Protein AF-A0A9Y2E7A2-F1 (afdb_monomer)

Mean predicted aligned error: 16.09 Å

Sequence (83 aa):
MPGEKNTEACGRCSMSTVVDAARDDDDGDGDGDRNPFADERIEVDRSELARVSPAVLLASLSERLDAVAYRLTYGRGDERRPD

Radius of gyration: 22.29 Å; Cα contacts (8 Å, |Δi|>4): 37; chains: 1; bounding box: 56×37×51 Å

Structure (mmCIF, N/CA/C/O backbone):
data_AF-A0A9Y2E7A2-F1
#
_entry.id   AF-A0A9Y2E7A2-F1
#
loop_
_atom_site.group_PDB
_atom_site.id
_atom_site.type_symbol
_atom_site.label_atom_id
_atom_site.label_alt_id
_atom_site.label_comp_id
_atom_site.label_asym_id
_atom_site.label_entity_id
_atom_site.label_seq_id
_atom_site.pdbx_PDB_ins_code
_atom_site.Cartn_x
_atom_site.Cartn_y
_atom_site.Cartn_z
_atom_site.occupancy
_atom_site.B_iso_or_equiv
_atom_site.auth_seq_id
_atom_site.auth_comp_id
_atom_site.auth_asym_id
_atom_site.auth_atom_id
_atom_site.pdbx_PDB_model_num
ATOM 1 N N . MET A 1 1 ? 32.959 10.052 -27.603 1.00 36.31 1 MET A N 1
ATOM 2 C CA . MET A 1 1 ? 32.551 10.773 -26.381 1.00 36.31 1 MET A CA 1
ATOM 3 C C . MET A 1 1 ? 31.423 9.961 -25.764 1.00 36.31 1 MET A C 1
ATOM 5 O O . MET A 1 1 ? 30.458 9.735 -26.481 1.00 36.31 1 MET A O 1
ATOM 9 N N . PRO A 1 2 ? 31.564 9.392 -24.556 1.00 43.50 2 PRO A N 1
ATOM 10 C CA . PRO A 1 2 ? 30.467 8.662 -23.923 1.00 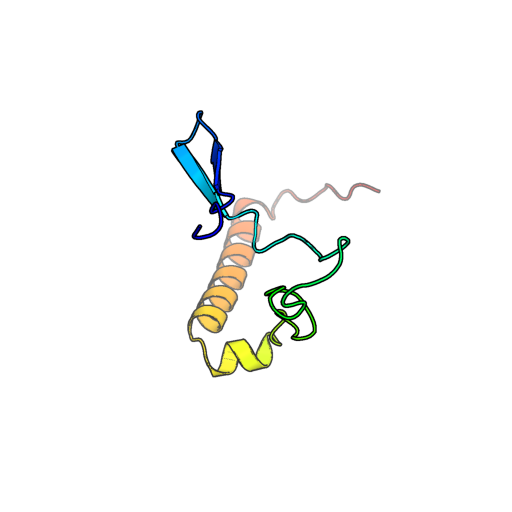43.50 2 PRO A CA 1
ATOM 11 C C . PRO A 1 2 ? 29.338 9.644 -23.576 1.00 43.50 2 PRO A C 1
ATOM 13 O O . PRO A 1 2 ? 29.622 10.718 -23.049 1.00 43.50 2 PRO A O 1
ATOM 16 N N . GLY A 1 3 ? 28.101 9.284 -23.927 1.00 51.47 3 GLY A N 1
ATOM 17 C CA . GLY A 1 3 ? 26.913 10.133 -23.819 1.00 51.47 3 GLY A CA 1
ATOM 18 C C . GLY A 1 3 ? 26.682 10.682 -22.411 1.00 51.47 3 GLY A C 1
ATOM 19 O O . GLY A 1 3 ? 26.893 9.994 -21.406 1.00 51.47 3 GLY A O 1
ATOM 20 N N . GLU A 1 4 ? 26.285 11.948 -22.351 1.00 60.47 4 GLU A N 1
ATOM 21 C CA . GLU A 1 4 ? 25.925 12.642 -21.120 1.00 60.47 4 GLU A CA 1
ATOM 22 C C . GLU A 1 4 ? 24.721 11.955 -20.461 1.00 60.47 4 GLU A C 1
ATOM 24 O O . GLU A 1 4 ? 23.693 11.718 -21.086 1.00 60.47 4 GLU A O 1
ATOM 29 N N . LYS A 1 5 ? 24.863 11.589 -19.184 1.00 60.78 5 LYS A N 1
ATOM 30 C CA . LYS A 1 5 ? 23.805 10.937 -18.403 1.00 60.78 5 LYS A CA 1
ATOM 31 C C . LYS A 1 5 ? 22.869 12.017 -17.867 1.00 60.78 5 LYS A C 1
ATOM 33 O O . LYS A 1 5 ? 23.221 12.697 -16.903 1.00 60.78 5 LYS A O 1
ATOM 38 N N . ASN A 1 6 ? 21.690 12.159 -18.467 1.00 70.25 6 ASN A N 1
ATOM 39 C CA . ASN A 1 6 ? 20.688 13.158 -18.085 1.00 70.25 6 ASN A CA 1
ATOM 40 C C . ASN A 1 6 ? 20.043 12.806 -16.727 1.00 70.25 6 ASN A C 1
ATOM 42 O O . ASN A 1 6 ? 19.047 12.083 -16.650 1.00 70.25 6 ASN A O 1
ATOM 46 N N . THR A 1 7 ? 20.647 13.285 -15.637 1.00 73.06 7 THR A N 1
ATOM 47 C CA . THR A 1 7 ? 20.153 13.121 -14.260 1.00 73.06 7 THR A CA 1
ATOM 48 C C . THR A 1 7 ? 19.752 14.479 -13.710 1.00 73.06 7 THR A C 1
ATOM 50 O O . THR A 1 7 ? 20.583 15.384 -13.651 1.00 73.06 7 THR A O 1
ATOM 53 N N . GLU A 1 8 ? 18.509 14.610 -13.255 1.00 69.56 8 GLU A N 1
ATOM 54 C CA . GLU A 1 8 ? 18.042 15.828 -12.595 1.00 69.56 8 GLU A CA 1
ATOM 55 C C . GLU A 1 8 ? 18.012 15.639 -11.080 1.00 69.56 8 GLU A C 1
ATOM 57 O O . GLU A 1 8 ? 17.563 14.610 -10.565 1.00 69.56 8 GLU A O 1
ATOM 62 N N . ALA A 1 9 ? 18.525 16.635 -10.358 1.00 78.00 9 ALA A N 1
ATOM 63 C CA . ALA A 1 9 ? 18.609 16.628 -8.905 1.00 78.00 9 ALA A CA 1
ATOM 64 C C . ALA A 1 9 ? 17.795 17.784 -8.314 1.00 78.00 9 ALA A C 1
ATOM 66 O O . ALA A 1 9 ? 18.028 18.953 -8.625 1.00 78.00 9 ALA A O 1
ATOM 67 N N . CYS A 1 10 ? 16.873 17.471 -7.400 1.00 79.06 10 CYS A N 1
ATOM 68 C CA . CYS A 1 10 ? 16.164 18.485 -6.630 1.00 79.06 10 CYS A CA 1
ATOM 69 C C . CYS A 1 10 ? 17.039 18.929 -5.452 1.00 79.06 10 CYS A C 1
ATOM 71 O O . CYS A 1 10 ? 17.157 18.232 -4.441 1.00 79.06 10 CYS A O 1
ATOM 73 N N . GLY A 1 11 ? 17.626 20.125 -5.557 1.00 80.25 11 GLY A N 1
ATOM 74 C CA . GLY A 1 11 ? 18.545 20.675 -4.549 1.00 80.25 11 GLY A CA 1
ATOM 75 C C . GLY A 1 11 ? 17.951 20.867 -3.145 1.00 80.25 11 GLY A C 1
ATOM 76 O O . GLY A 1 11 ? 18.690 21.150 -2.208 1.00 80.25 11 GLY A O 1
ATOM 77 N N . ARG A 1 12 ? 16.632 20.709 -2.970 1.00 85.31 12 ARG A N 1
ATOM 78 C CA . ARG A 1 12 ? 15.941 20.891 -1.683 1.00 85.31 12 ARG A CA 1
ATOM 79 C C . ARG A 1 12 ? 15.839 19.620 -0.839 1.00 85.31 12 ARG A C 1
ATOM 81 O O . ARG A 1 12 ? 15.799 19.714 0.383 1.00 85.31 12 ARG A O 1
ATOM 88 N N . CYS A 1 13 ? 15.770 18.453 -1.469 1.00 87.56 13 CYS A N 1
ATOM 89 C CA . CYS A 1 13 ? 15.638 17.161 -0.787 1.00 87.56 13 CYS A CA 1
ATOM 90 C C . CYS A 1 13 ? 16.762 16.181 -1.145 1.00 87.56 13 CYS A C 1
ATOM 92 O O . CYS A 1 13 ? 16.724 15.034 -0.707 1.00 87.56 13 CYS A O 1
ATOM 94 N N . SER A 1 14 ? 17.759 16.626 -1.921 1.00 74.50 14 SER A N 1
ATOM 95 C CA . SER A 1 14 ? 18.893 15.816 -2.391 1.00 74.50 14 SER A CA 1
ATOM 96 C C . SER A 1 14 ? 18.477 14.537 -3.125 1.00 74.50 14 SER A C 1
ATOM 98 O O . SER A 1 14 ? 19.249 13.585 -3.214 1.00 74.50 14 SER A O 1
ATOM 100 N N . MET A 1 15 ? 17.255 14.510 -3.655 1.00 78.62 15 MET A N 1
ATOM 101 C CA . MET A 1 15 ? 16.758 13.413 -4.469 1.00 78.62 15 MET A CA 1
ATOM 102 C C . MET A 1 15 ? 17.234 13.617 -5.907 1.00 78.62 15 MET A C 1
ATOM 104 O O . MET A 1 15 ? 17.038 14.696 -6.474 1.00 78.62 15 MET A O 1
ATOM 108 N N . SER A 1 16 ? 17.841 12.587 -6.491 1.00 75.31 16 SER A N 1
ATOM 109 C CA . SER A 1 16 ? 18.166 12.529 -7.914 1.00 75.31 16 SER A CA 1
ATOM 110 C C . SER A 1 16 ? 17.234 11.560 -8.638 1.00 75.31 16 SER A C 1
ATOM 112 O O . SER A 1 16 ? 16.832 10.533 -8.090 1.00 75.31 16 SER A O 1
ATOM 114 N N . THR A 1 17 ? 16.886 11.897 -9.877 1.00 73.50 17 THR A N 1
ATOM 115 C CA . THR A 1 17 ? 16.075 11.058 -10.767 1.00 73.50 17 THR A CA 1
ATOM 116 C C . THR A 1 17 ? 16.719 11.001 -12.151 1.00 73.50 17 THR A C 1
ATOM 118 O O . THR A 1 17 ? 17.356 11.963 -12.584 1.00 73.50 17 THR A O 1
ATOM 121 N N . VAL A 1 18 ? 16.595 9.862 -12.835 1.00 76.50 18 VAL A N 1
ATOM 122 C CA . VAL A 1 18 ? 17.128 9.660 -14.190 1.00 76.50 18 VAL A CA 1
ATOM 123 C C . VAL A 1 18 ? 16.006 9.959 -15.182 1.00 76.50 18 VAL A C 1
ATOM 125 O O . VAL A 1 18 ? 15.026 9.224 -15.221 1.00 76.50 18 VAL A O 1
ATOM 128 N N . VAL A 1 19 ? 16.132 11.046 -15.945 1.00 70.12 19 VAL A N 1
ATOM 129 C CA . VAL A 1 19 ? 15.074 11.531 -16.860 1.00 70.12 19 VAL A CA 1
ATOM 130 C C . VAL A 1 19 ? 15.162 10.868 -18.235 1.00 70.12 19 VAL A C 1
ATOM 132 O O . VAL A 1 19 ? 14.157 10.729 -18.922 1.00 70.12 19 VAL A O 1
ATOM 135 N N . ASP A 1 20 ? 16.356 10.401 -18.600 1.00 66.19 20 ASP A N 1
ATOM 136 C CA . ASP A 1 20 ? 16.641 9.698 -19.856 1.00 66.19 20 ASP A CA 1
ATOM 137 C C . ASP A 1 20 ? 15.729 8.477 -20.078 1.00 66.19 20 ASP A C 1
ATOM 139 O O . ASP A 1 20 ? 15.237 8.256 -21.173 1.00 66.19 20 ASP A O 1
ATOM 143 N N . ALA A 1 21 ? 15.395 7.759 -19.001 1.00 63.59 21 ALA A N 1
ATOM 144 C CA . ALA A 1 21 ? 14.549 6.566 -19.036 1.00 63.59 21 ALA A CA 1
ATOM 145 C C . ALA A 1 21 ? 13.054 6.838 -19.310 1.00 63.59 21 ALA A C 1
ATOM 147 O O . ALA A 1 21 ? 12.275 5.892 -19.354 1.00 63.59 21 ALA A O 1
ATOM 148 N N . ALA A 1 22 ? 12.630 8.101 -19.415 1.00 63.44 22 ALA A N 1
ATOM 149 C CA . ALA A 1 22 ? 11.229 8.491 -19.598 1.00 63.44 22 ALA A CA 1
ATOM 150 C C . ALA A 1 22 ? 10.992 9.341 -20.859 1.00 63.44 22 ALA A C 1
ATOM 152 O O . ALA A 1 22 ? 9.891 9.865 -21.033 1.00 63.44 22 ALA A O 1
ATOM 153 N N . ARG A 1 23 ? 12.011 9.532 -21.709 1.00 61.03 23 ARG A N 1
ATOM 154 C CA . ARG A 1 23 ? 11.844 10.239 -22.982 1.00 61.03 23 ARG A CA 1
ATOM 155 C C . ARG A 1 23 ? 11.377 9.260 -24.054 1.00 61.03 23 ARG A C 1
ATOM 157 O O . ARG A 1 23 ? 12.001 8.228 -24.253 1.00 61.03 23 ARG A O 1
ATOM 164 N N . ASP A 1 24 ? 10.272 9.608 -24.701 1.00 56.28 24 ASP A N 1
ATOM 165 C CA . ASP A 1 24 ? 9.832 8.999 -25.954 1.00 56.28 24 ASP A CA 1
ATOM 166 C C . ASP A 1 24 ? 10.668 9.637 -27.078 1.00 56.28 24 ASP A C 1
ATOM 168 O O . ASP A 1 24 ? 10.758 10.867 -27.153 1.00 56.28 24 ASP A O 1
ATOM 172 N N . ASP A 1 25 ? 11.339 8.815 -27.883 1.00 56.66 25 ASP A N 1
ATOM 173 C CA . ASP A 1 25 ? 12.171 9.230 -29.017 1.00 56.66 25 ASP A CA 1
ATOM 174 C C . ASP A 1 25 ? 11.339 9.971 -30.087 1.00 56.66 25 ASP A C 1
ATOM 176 O O . ASP A 1 25 ? 10.748 9.349 -30.968 1.00 56.66 25 ASP A O 1
ATOM 180 N N . ASP A 1 26 ? 11.313 11.308 -30.040 1.00 52.44 26 ASP A N 1
ATOM 181 C CA . ASP A 1 26 ? 10.822 12.179 -31.129 1.00 52.44 26 ASP A CA 1
ATOM 182 C C . ASP A 1 26 ? 11.970 12.897 -31.859 1.00 52.44 26 ASP A C 1
ATOM 184 O O . ASP A 1 26 ? 11.791 13.985 -32.381 1.00 52.44 26 ASP A O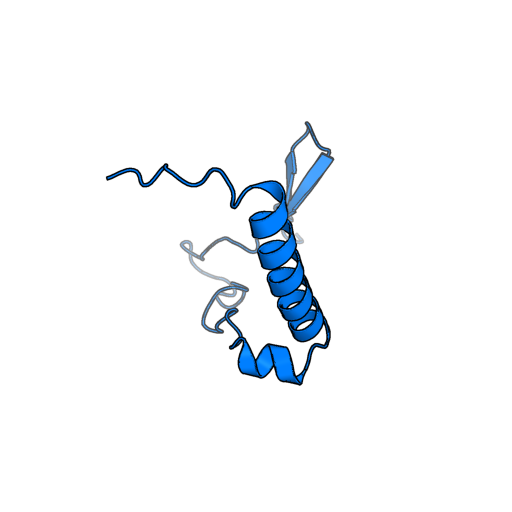 1
ATOM 188 N N . ASP A 1 27 ? 13.174 12.323 -31.915 1.00 48.38 27 ASP A N 1
ATOM 189 C CA . ASP A 1 27 ? 14.249 12.867 -32.751 1.00 48.38 27 ASP A CA 1
ATOM 190 C C . ASP A 1 27 ? 15.141 11.730 -33.264 1.00 48.38 27 ASP A C 1
ATOM 192 O O . ASP A 1 27 ? 15.734 10.974 -32.503 1.00 48.38 27 ASP A O 1
ATOM 196 N N . GLY A 1 28 ? 15.174 11.585 -34.588 1.00 51.94 28 GLY A N 1
ATOM 197 C CA . GLY A 1 28 ? 15.678 10.413 -35.296 1.00 51.94 28 GLY A CA 1
ATOM 198 C C . GLY A 1 28 ? 17.106 9.944 -34.982 1.00 51.94 28 GLY A C 1
ATOM 199 O O . GLY A 1 28 ? 18.017 10.730 -34.736 1.00 51.94 28 GLY A O 1
ATOM 200 N N . ASP A 1 29 ? 17.270 8.635 -35.202 1.00 48.09 29 ASP A N 1
ATOM 201 C CA . ASP A 1 29 ? 18.518 7.866 -35.330 1.00 48.09 29 ASP A CA 1
ATOM 202 C C . ASP A 1 29 ? 19.217 7.470 -34.008 1.00 48.09 29 ASP A C 1
ATOM 204 O O . ASP A 1 29 ? 20.249 8.017 -33.626 1.00 48.09 29 ASP A O 1
ATOM 208 N N . GLY A 1 30 ? 18.684 6.434 -33.342 1.00 46.03 30 GLY A N 1
ATOM 209 C CA . GLY A 1 30 ? 19.421 5.638 -32.349 1.00 46.03 30 GLY A CA 1
ATOM 210 C C . GLY A 1 30 ? 18.545 4.943 -31.299 1.00 46.03 30 GLY A C 1
ATOM 211 O O . GLY A 1 30 ? 18.015 5.601 -30.425 1.00 46.03 30 GLY A O 1
ATOM 212 N N . ASP A 1 31 ? 18.455 3.608 -31.354 1.00 50.00 31 ASP A N 1
ATOM 213 C CA . ASP A 1 31 ? 17.938 2.720 -30.288 1.00 50.00 31 ASP A CA 1
ATOM 214 C C . ASP A 1 31 ? 16.543 3.050 -29.693 1.00 50.00 31 ASP A C 1
ATOM 216 O O . ASP A 1 31 ? 16.378 3.155 -28.479 1.00 50.00 31 ASP A O 1
ATOM 220 N N . GLY A 1 32 ? 15.506 3.083 -30.538 1.00 50.38 32 GLY A N 1
ATOM 221 C CA . GLY A 1 32 ? 14.090 3.200 -30.140 1.00 50.38 32 GLY A CA 1
ATOM 222 C C . GLY A 1 32 ? 13.484 1.979 -29.415 1.00 50.38 32 GLY A C 1
ATOM 223 O O . GLY A 1 32 ? 12.364 1.589 -29.725 1.00 50.38 32 GLY A O 1
ATOM 224 N N . ASP A 1 33 ? 14.215 1.353 -28.486 1.00 54.06 33 ASP A N 1
ATOM 225 C CA . ASP A 1 33 ? 13.806 0.135 -27.750 1.00 54.06 33 ASP A CA 1
ATOM 226 C C . ASP A 1 33 ? 14.019 0.242 -26.222 1.00 54.06 33 ASP A C 1
ATOM 228 O O . ASP A 1 33 ? 13.985 -0.750 -25.497 1.00 54.06 33 ASP A O 1
ATOM 232 N N . ARG A 1 34 ? 14.284 1.442 -25.681 1.00 60.03 34 ARG A N 1
ATOM 233 C CA . ARG A 1 34 ? 14.561 1.624 -24.240 1.00 60.03 34 ARG A CA 1
ATOM 234 C C . ARG A 1 34 ? 13.549 2.509 -23.521 1.00 60.03 34 ARG A C 1
ATOM 236 O O . ARG A 1 34 ? 13.903 3.205 -22.576 1.00 60.03 34 ARG A O 1
ATOM 243 N N . ASN A 1 35 ? 12.278 2.434 -23.895 1.00 64.00 35 ASN A N 1
ATOM 244 C CA . ASN A 1 35 ? 11.223 2.905 -23.006 1.00 64.00 35 ASN A CA 1
ATOM 245 C C . ASN A 1 35 ? 10.839 1.745 -22.051 1.00 64.00 35 ASN A C 1
ATOM 247 O O . ASN A 1 35 ? 10.198 0.792 -22.485 1.00 64.00 35 ASN A O 1
ATOM 251 N N . PRO A 1 36 ? 11.206 1.790 -20.751 1.00 62.47 36 PRO A N 1
ATOM 252 C CA . PRO A 1 36 ? 10.890 0.739 -19.774 1.00 62.47 36 PRO A CA 1
ATOM 253 C C . PRO A 1 36 ? 9.386 0.621 -19.465 1.00 62.47 36 PRO A C 1
ATOM 255 O O . PRO A 1 36 ? 8.987 -0.242 -18.684 1.00 62.47 36 PRO A O 1
ATOM 258 N N . PHE A 1 37 ? 8.570 1.507 -20.039 1.00 65.81 37 PHE A N 1
ATOM 259 C CA . PHE A 1 37 ? 7.115 1.507 -19.981 1.00 65.81 37 PHE A CA 1
ATOM 260 C C . PHE A 1 37 ? 6.462 1.229 -21.349 1.00 65.81 37 PHE A C 1
ATOM 262 O O . PHE A 1 37 ? 5.232 1.240 -21.422 1.00 65.81 37 PHE A O 1
ATOM 269 N N . ALA A 1 38 ? 7.236 1.005 -22.421 1.00 66.62 38 ALA A N 1
ATOM 270 C CA . ALA A 1 38 ? 6.694 0.660 -23.735 1.00 66.62 38 ALA A CA 1
ATOM 271 C C . ALA A 1 38 ? 6.399 -0.841 -23.858 1.00 66.62 38 ALA A C 1
ATOM 273 O O . ALA A 1 38 ? 7.125 -1.674 -23.319 1.00 66.62 38 ALA A O 1
ATOM 274 N N . ASP A 1 39 ? 5.315 -1.135 -24.585 1.00 62.34 39 ASP A N 1
ATOM 275 C CA . ASP A 1 39 ? 4.761 -2.435 -25.007 1.00 62.34 39 ASP A CA 1
ATOM 276 C C . ASP A 1 39 ? 4.461 -3.504 -23.933 1.00 62.34 39 ASP A C 1
ATOM 278 O O . ASP A 1 39 ? 3.412 -4.154 -23.990 1.00 62.34 39 ASP A O 1
ATOM 282 N N . GLU A 1 40 ? 5.293 -3.680 -22.910 1.00 60.16 40 GLU A N 1
ATOM 283 C CA . GLU A 1 40 ? 5.078 -4.664 -21.851 1.00 60.16 40 GLU A CA 1
ATOM 284 C C . GLU A 1 40 ? 4.359 -4.044 -20.650 1.00 60.16 40 GLU A C 1
ATOM 286 O O . GLU A 1 40 ? 4.885 -3.228 -19.895 1.00 60.16 40 GLU A O 1
ATOM 291 N N . ARG A 1 41 ? 3.099 -4.458 -20.469 1.00 61.22 41 ARG A N 1
ATOM 292 C CA . ARG A 1 41 ? 2.249 -4.118 -19.322 1.00 61.22 41 ARG A CA 1
ATOM 293 C C . ARG A 1 41 ? 3.017 -4.264 -18.002 1.00 61.22 41 ARG A C 1
ATOM 295 O O . ARG A 1 41 ? 3.155 -5.365 -17.478 1.00 61.22 41 ARG A O 1
ATOM 302 N N . ILE A 1 42 ? 3.377 -3.139 -17.391 1.00 59.38 42 ILE A N 1
ATOM 303 C CA . ILE A 1 42 ? 3.813 -3.086 -15.986 1.00 59.38 42 ILE A CA 1
ATOM 304 C C . ILE A 1 42 ? 2.678 -3.448 -15.002 1.00 59.38 42 ILE A C 1
ATOM 306 O O . ILE A 1 42 ? 2.921 -3.681 -13.818 1.00 59.38 42 ILE A O 1
ATOM 310 N N . GLU A 1 43 ? 1.430 -3.523 -15.481 1.00 69.31 43 GLU A N 1
ATOM 311 C CA . GLU A 1 43 ? 0.272 -3.994 -14.719 1.00 69.31 43 GLU A CA 1
ATOM 312 C C . GLU A 1 43 ? 0.163 -5.522 -14.752 1.00 69.31 43 GLU A C 1
ATOM 314 O O . GLU A 1 43 ? -0.512 -6.133 -15.596 1.00 69.31 43 GLU A O 1
ATOM 319 N N . VAL A 1 44 ? 0.830 -6.131 -13.774 1.00 74.62 44 VAL A N 1
ATOM 320 C CA . VAL A 1 44 ? 0.671 -7.544 -13.429 1.00 74.62 44 VAL A CA 1
ATOM 321 C C . VAL A 1 44 ? -0.686 -7.745 -12.754 1.00 74.62 44 VAL A C 1
ATOM 323 O O . VAL A 1 44 ? -1.073 -6.988 -11.861 1.00 74.62 44 VAL A O 1
ATOM 326 N N 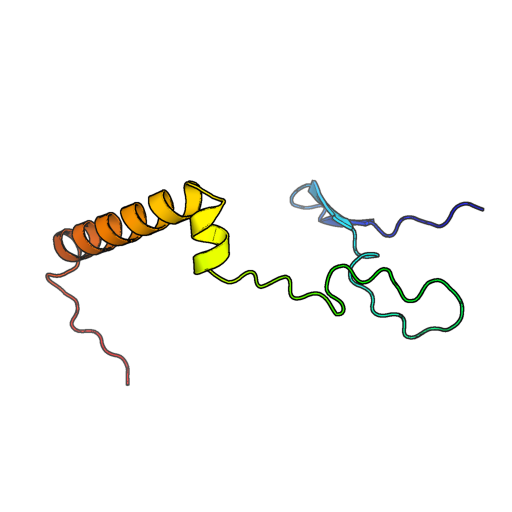. ASP A 1 45 ? -1.413 -8.787 -13.161 1.00 77.94 45 ASP A N 1
ATOM 327 C CA . ASP A 1 45 ? -2.707 -9.109 -12.564 1.00 77.94 45 ASP A CA 1
ATOM 328 C C . ASP A 1 45 ? -2.545 -9.412 -11.064 1.00 77.94 45 ASP A C 1
ATOM 330 O O . ASP A 1 45 ? -1.668 -10.182 -10.657 1.00 77.94 45 ASP A O 1
ATOM 334 N N . ARG A 1 46 ? -3.410 -8.834 -10.218 1.00 76.75 46 ARG A N 1
ATOM 335 C CA . ARG A 1 46 ? -3.352 -9.024 -8.756 1.00 76.75 46 ARG A CA 1
ATOM 336 C C . ARG A 1 46 ? -3.362 -10.507 -8.374 1.00 76.75 46 ARG A C 1
ATOM 338 O O . ARG A 1 46 ? -2.735 -10.870 -7.382 1.00 76.75 46 ARG A O 1
ATOM 345 N N . SER A 1 47 ? -4.050 -11.365 -9.130 1.00 78.19 47 SER A N 1
ATOM 346 C CA . SER A 1 47 ? -4.100 -12.806 -8.866 1.00 78.19 47 SER A CA 1
ATOM 347 C C . SER A 1 47 ? -2.788 -13.518 -9.190 1.00 78.19 47 SER A C 1
ATOM 349 O O . SER A 1 47 ? -2.432 -14.474 -8.505 1.00 78.19 47 SER A O 1
ATOM 351 N N . GLU A 1 48 ? -2.044 -13.048 -10.188 1.00 80.38 48 GLU A N 1
ATOM 352 C CA . GLU A 1 48 ? -0.720 -13.562 -10.531 1.00 80.38 48 GLU A CA 1
ATOM 353 C C . GLU A 1 48 ? 0.314 -13.114 -9.494 1.00 80.38 48 GLU A C 1
ATOM 355 O O . GLU A 1 48 ? 1.032 -13.943 -8.931 1.00 80.38 48 GLU A O 1
ATOM 360 N N . LEU A 1 49 ? 0.274 -11.834 -9.121 1.00 79.75 49 LEU A N 1
ATOM 361 C CA . LEU A 1 49 ? 1.078 -11.252 -8.045 1.00 79.75 49 LEU A CA 1
ATOM 362 C C . LEU A 1 49 ? 0.816 -11.933 -6.692 1.00 79.75 49 LEU A C 1
ATOM 364 O O . LEU A 1 49 ? 1.753 -12.210 -5.944 1.00 79.75 49 LEU A O 1
ATOM 368 N N . ALA A 1 50 ? -0.441 -12.270 -6.390 1.00 81.06 50 ALA A N 1
ATOM 369 C CA . ALA A 1 50 ? -0.815 -12.977 -5.165 1.00 81.06 50 ALA A CA 1
ATOM 370 C C . ALA A 1 50 ? -0.270 -14.410 -5.086 1.00 81.06 50 ALA A C 1
ATOM 372 O O . ALA A 1 50 ? -0.081 -14.921 -3.984 1.00 81.06 50 ALA A O 1
ATOM 373 N N . ARG A 1 51 ? -0.020 -15.069 -6.228 1.00 81.25 51 ARG A N 1
ATOM 374 C CA . ARG A 1 51 ? 0.558 -16.425 -6.254 1.00 81.25 51 ARG A CA 1
ATOM 375 C C . ARG A 1 51 ? 2.049 -16.418 -5.942 1.00 81.25 51 ARG A C 1
ATOM 377 O O . ARG A 1 51 ? 2.532 -17.358 -5.320 1.00 81.25 51 ARG A O 1
ATOM 384 N N . VAL A 1 52 ? 2.765 -15.386 -6.384 1.00 83.19 52 VAL A N 1
ATOM 385 C CA . VAL A 1 52 ? 4.232 -15.318 -6.281 1.00 83.19 52 VAL A CA 1
ATOM 386 C C . VAL A 1 52 ? 4.719 -14.483 -5.099 1.00 83.19 52 VAL A C 1
ATOM 388 O O . VAL A 1 52 ? 5.873 -14.617 -4.700 1.00 83.19 52 VAL A O 1
ATOM 391 N N . SER A 1 53 ? 3.858 -13.639 -4.517 1.00 81.56 53 SER A N 1
ATOM 392 C CA . SER A 1 53 ? 4.244 -12.706 -3.460 1.00 81.56 53 SER A CA 1
ATOM 393 C C . SER A 1 53 ? 3.393 -12.848 -2.192 1.00 81.56 53 SER A C 1
ATOM 395 O O . SER A 1 53 ? 2.195 -12.544 -2.204 1.00 81.56 53 SER A O 1
ATOM 397 N N . PRO A 1 54 ? 4.006 -13.194 -1.044 1.00 78.75 54 PRO A N 1
ATOM 398 C CA . PRO A 1 54 ? 3.312 -13.203 0.243 1.00 78.75 54 PRO A CA 1
ATOM 399 C C . PRO A 1 54 ? 2.873 -11.799 0.694 1.00 78.75 54 PRO A C 1
ATOM 401 O O . PRO A 1 54 ? 1.965 -11.676 1.517 1.00 78.75 54 PRO A O 1
ATOM 404 N N . ALA A 1 55 ? 3.461 -10.732 0.138 1.00 85.31 55 ALA A N 1
ATOM 405 C CA . ALA A 1 55 ? 3.102 -9.357 0.477 1.00 85.31 55 ALA A CA 1
ATOM 406 C C . ALA A 1 55 ? 1.650 -9.019 0.103 1.00 85.31 55 ALA A C 1
ATOM 408 O O . ALA A 1 55 ? 0.995 -8.270 0.822 1.00 85.31 55 ALA A O 1
ATOM 409 N N . VAL A 1 56 ? 1.110 -9.614 -0.966 1.00 85.44 56 VAL A N 1
ATOM 410 C CA . VAL A 1 56 ? -0.276 -9.365 -1.403 1.00 85.44 56 VAL A CA 1
ATOM 411 C C . VAL A 1 56 ? -1.289 -9.928 -0.403 1.00 85.44 56 VAL A C 1
ATOM 413 O O . VAL A 1 56 ? -2.328 -9.314 -0.147 1.00 85.44 56 VAL A O 1
ATOM 416 N N . LEU A 1 57 ? -0.977 -11.075 0.207 1.00 85.00 57 LEU A N 1
ATOM 417 C CA . LEU A 1 57 ? -1.803 -11.669 1.260 1.00 85.00 57 LEU A CA 1
ATOM 418 C C . LEU A 1 57 ? -1.771 -10.816 2.533 1.00 85.00 57 LEU A C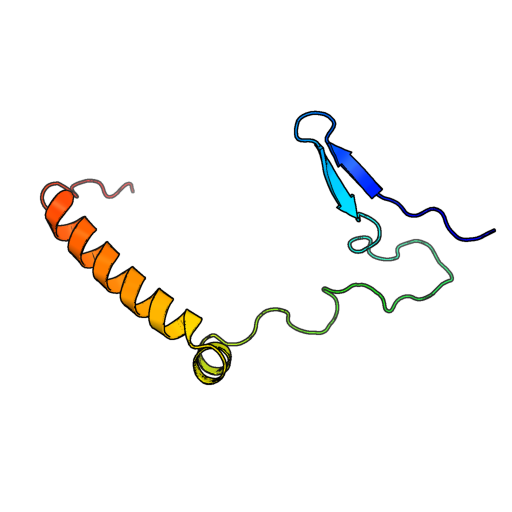 1
ATOM 420 O O . LEU A 1 57 ? -2.821 -10.549 3.116 1.00 85.00 57 LEU A O 1
ATOM 424 N N . LEU A 1 58 ? -0.582 -10.355 2.935 1.00 91.25 58 LEU A N 1
ATOM 425 C CA . LEU A 1 58 ? -0.411 -9.479 4.097 1.00 91.25 58 LEU A CA 1
ATOM 426 C C . LEU A 1 58 ? -1.112 -8.132 3.906 1.00 91.25 58 LEU A C 1
ATOM 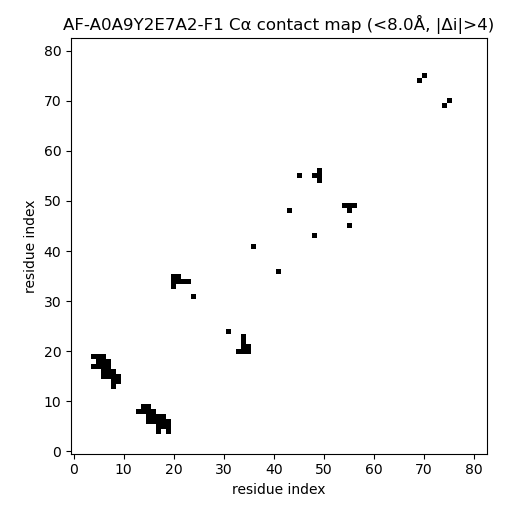428 O O . LEU A 1 58 ? -1.797 -7.677 4.818 1.00 91.25 58 LEU A O 1
ATOM 432 N N . ALA A 1 59 ? -1.009 -7.536 2.717 1.00 88.44 59 ALA A N 1
ATOM 433 C CA . ALA A 1 59 ? -1.728 -6.315 2.370 1.00 88.44 59 ALA A CA 1
ATOM 434 C C . ALA A 1 59 ? -3.244 -6.522 2.478 1.00 88.44 59 ALA A C 1
ATOM 436 O O . ALA A 1 59 ? -3.917 -5.763 3.166 1.00 88.44 59 ALA A O 1
ATOM 437 N N . SER A 1 60 ? -3.763 -7.617 1.915 1.00 87.69 60 SER A N 1
ATOM 438 C CA . SER A 1 60 ? -5.195 -7.939 1.985 1.00 87.69 60 SER A CA 1
ATOM 439 C C . SER A 1 60 ? -5.676 -8.176 3.425 1.00 87.69 60 SER A C 1
ATOM 441 O O . SER A 1 60 ? -6.813 -7.851 3.767 1.00 87.69 60 SER A O 1
ATOM 443 N N . LEU A 1 61 ? -4.832 -8.742 4.297 1.00 94.31 61 LEU A N 1
ATOM 444 C CA . LEU A 1 61 ? -5.131 -8.871 5.726 1.00 94.31 61 LEU A CA 1
ATOM 445 C C . LEU A 1 61 ? -5.138 -7.503 6.420 1.00 94.31 61 LEU A C 1
ATOM 447 O O . LEU A 1 61 ? -6.062 -7.225 7.184 1.00 94.31 61 LEU A O 1
ATOM 451 N N . SER A 1 62 ? -4.147 -6.657 6.131 1.00 94.69 62 SER A N 1
ATOM 452 C CA . SER A 1 62 ? -4.056 -5.293 6.662 1.00 94.69 62 SER A CA 1
ATOM 453 C C . SER A 1 62 ? -5.285 -4.470 6.288 1.00 94.69 62 SER A C 1
ATOM 455 O O . SER A 1 62 ? -5.925 -3.923 7.176 1.00 94.69 62 SER A O 1
ATOM 457 N N . GLU A 1 63 ? -5.699 -4.486 5.016 1.00 94.31 63 GLU A N 1
ATOM 458 C CA . GLU A 1 63 ? -6.890 -3.771 4.530 1.00 94.31 63 GLU A CA 1
ATOM 459 C C . GLU A 1 63 ? -8.150 -4.146 5.331 1.00 94.31 63 GLU A C 1
ATOM 461 O O . GLU A 1 63 ? -8.975 -3.296 5.672 1.00 94.31 63 GLU A O 1
ATOM 466 N N . ARG A 1 64 ? -8.300 -5.429 5.688 1.00 93.44 64 ARG A N 1
ATOM 467 C CA . ARG A 1 64 ? -9.435 -5.900 6.497 1.00 93.44 64 ARG A CA 1
ATOM 468 C C . ARG A 1 64 ? -9.349 -5.424 7.943 1.00 93.44 64 ARG A C 1
ATOM 470 O O . ARG A 1 64 ? -10.380 -5.080 8.520 1.00 93.44 64 ARG A O 1
ATOM 477 N N . LEU A 1 65 ? -8.155 -5.424 8.532 1.00 96.69 65 LEU A N 1
ATOM 478 C CA . LEU A 1 65 ? -7.935 -4.915 9.886 1.00 96.69 65 LEU A CA 1
ATOM 479 C C . LEU A 1 65 ? -8.188 -3.408 9.951 1.00 96.69 65 LEU A C 1
ATOM 481 O O . LEU A 1 65 ? -8.887 -2.962 10.859 1.00 96.69 65 LEU A O 1
ATOM 485 N N . ASP A 1 66 ? -7.719 -2.656 8.958 1.00 93.44 66 ASP A N 1
ATOM 486 C CA . ASP A 1 66 ? -7.936 -1.216 8.851 1.00 93.44 66 ASP A CA 1
ATOM 487 C C . ASP A 1 66 ? -9.418 -0.890 8.683 1.00 93.44 66 ASP A C 1
ATOM 489 O O . ASP A 1 66 ? -9.928 -0.017 9.377 1.00 93.44 66 ASP A O 1
ATOM 493 N N . ALA A 1 67 ? -10.160 -1.638 7.859 1.00 92.69 67 ALA A N 1
ATOM 494 C CA . ALA A 1 67 ? -11.607 -1.458 7.731 1.00 92.69 67 ALA A CA 1
ATOM 495 C C . ALA A 1 67 ? -12.347 -1.691 9.062 1.00 92.69 67 ALA A C 1
ATOM 497 O O . ALA A 1 67 ? -13.271 -0.951 9.413 1.00 92.69 67 ALA A O 1
ATOM 498 N N . VAL A 1 68 ? -11.936 -2.703 9.835 1.00 95.06 68 VAL A N 1
ATOM 499 C CA . VAL A 1 68 ? -12.504 -2.975 11.164 1.00 95.06 68 VAL A CA 1
ATOM 500 C C . VAL A 1 68 ? -12.137 -1.865 12.148 1.00 95.06 68 VAL A C 1
ATOM 502 O O . VAL A 1 68 ? -13.021 -1.339 12.826 1.00 95.06 68 VAL A O 1
ATOM 505 N N . ALA A 1 69 ? -10.863 -1.478 12.207 1.00 93.44 69 ALA A N 1
ATOM 506 C CA . ALA A 1 69 ? -10.374 -0.410 13.070 1.00 93.44 69 ALA A CA 1
ATOM 507 C C . ALA A 1 69 ? -11.055 0.924 12.745 1.00 93.44 69 ALA A C 1
ATOM 509 O O . ALA A 1 69 ? -11.528 1.614 13.648 1.00 93.44 69 ALA A O 1
ATOM 510 N N . TYR A 1 70 ? -11.193 1.245 11.460 1.00 92.06 70 TYR A N 1
ATOM 511 C CA . TYR A 1 70 ? -11.899 2.420 10.976 1.00 92.06 70 TYR A CA 1
ATOM 512 C C . TYR A 1 70 ? -13.366 2.396 11.400 1.00 92.06 70 TYR A C 1
ATOM 514 O O . TYR A 1 70 ? -13.853 3.365 11.975 1.00 92.06 70 TYR A O 1
ATOM 522 N N . ARG A 1 71 ? -14.077 1.275 11.221 1.00 89.31 71 ARG A N 1
ATOM 523 C CA . ARG A 1 71 ? -15.479 1.165 11.656 1.00 89.31 71 ARG A CA 1
ATOM 524 C C . ARG A 1 71 ? -15.637 1.310 13.172 1.00 89.31 71 ARG A C 1
ATOM 526 O O . ARG A 1 71 ? -16.615 1.892 13.627 1.00 89.31 71 ARG A O 1
ATOM 533 N N . LEU A 1 72 ? -14.695 0.792 13.956 1.00 91.00 72 LEU A N 1
ATOM 534 C CA . LEU A 1 72 ? -14.718 0.910 15.417 1.00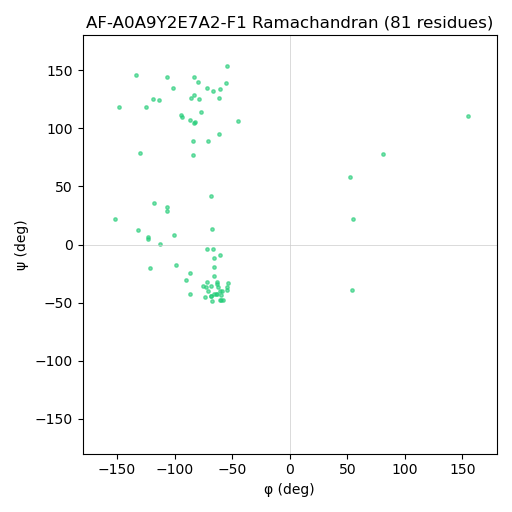 91.00 72 LEU A CA 1
ATOM 535 C C . LEU A 1 72 ? -14.391 2.329 15.900 1.00 91.00 72 LEU A C 1
ATOM 537 O O . LEU A 1 72 ? -14.983 2.788 16.876 1.00 91.00 72 LEU A O 1
ATOM 541 N N . THR A 1 73 ? -13.473 3.010 15.215 1.00 89.88 73 THR A N 1
ATOM 542 C CA . THR A 1 73 ? -12.960 4.331 15.608 1.00 89.88 73 THR A CA 1
ATOM 543 C C . THR A 1 73 ? -13.838 5.464 15.077 1.00 89.88 73 THR A C 1
ATOM 545 O O . THR A 1 73 ? -14.149 6.400 15.808 1.00 89.88 73 THR A O 1
ATOM 548 N N . TYR A 1 74 ? -14.276 5.356 13.821 1.00 84.38 74 TYR A N 1
ATOM 549 C CA . TYR A 1 74 ? -14.959 6.408 13.061 1.00 84.38 74 TYR A CA 1
ATOM 550 C C . TYR A 1 74 ? -16.359 6.013 12.576 1.00 84.38 74 TYR A C 1
ATOM 552 O O . TYR A 1 74 ? -17.193 6.884 12.347 1.00 84.38 74 TYR A O 1
ATOM 560 N N . GLY A 1 75 ? -16.680 4.717 12.496 1.00 63.38 75 GLY A N 1
ATOM 561 C CA . GLY A 1 75 ? -17.983 4.203 12.032 1.00 63.38 75 GLY A CA 1
ATOM 562 C C . GLY A 1 75 ? -19.182 4.502 12.943 1.00 63.38 75 GLY A C 1
ATOM 563 O O . GLY A 1 75 ? -20.249 3.923 12.760 1.00 63.38 75 GLY A O 1
ATOM 564 N N . ARG A 1 76 ? -19.028 5.408 13.915 1.00 60.97 76 ARG A N 1
ATOM 565 C CA . ARG A 1 76 ? -20.132 6.025 14.659 1.00 60.97 76 ARG A CA 1
ATOM 566 C C . ARG A 1 76 ? -20.484 7.436 14.152 1.00 60.97 76 ARG A C 1
ATOM 568 O O . ARG A 1 76 ? -21.268 8.103 14.815 1.00 60.97 76 ARG A O 1
ATOM 575 N N . GLY A 1 77 ? -19.915 7.891 13.026 1.00 59.16 77 GLY A N 1
ATOM 576 C CA . GLY A 1 77 ? -20.109 9.261 12.527 1.00 59.16 77 GLY A CA 1
ATOM 577 C C . GLY A 1 77 ? -20.000 9.479 11.011 1.00 59.16 77 GLY 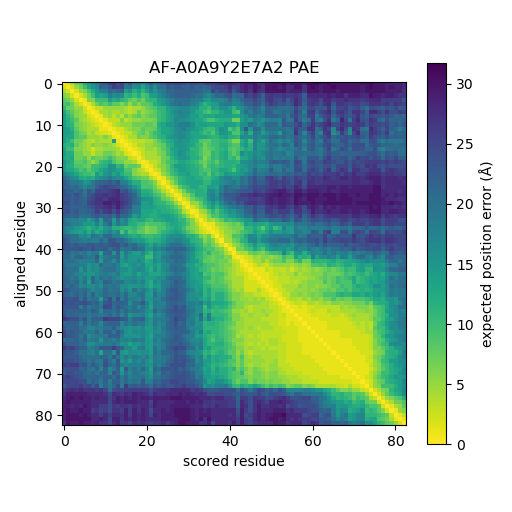A C 1
ATOM 578 O O . GLY A 1 77 ? -19.752 10.612 10.605 1.00 59.16 77 GLY A O 1
ATOM 579 N N . ASP A 1 78 ? -20.174 8.454 10.169 1.00 60.25 78 ASP A N 1
ATOM 580 C CA . ASP A 1 78 ? -20.180 8.645 8.708 1.00 60.25 78 ASP A CA 1
ATOM 581 C C . ASP A 1 78 ? -21.573 9.073 8.204 1.00 60.25 78 ASP A C 1
ATOM 583 O O . ASP A 1 78 ? -22.360 8.283 7.690 1.00 60.25 78 ASP A O 1
ATOM 587 N N . GLU A 1 79 ? -21.894 10.352 8.411 1.00 57.03 79 GLU A N 1
ATOM 588 C CA . GLU A 1 79 ? -23.045 11.052 7.818 1.00 57.03 79 GLU A CA 1
ATOM 589 C C . GLU A 1 79 ? -22.605 12.035 6.714 1.00 57.03 79 GLU A C 1
ATOM 591 O O . GLU A 1 79 ? -23.224 13.080 6.521 1.00 57.03 79 GLU A O 1
ATOM 596 N N . ARG A 1 80 ? -21.529 11.762 5.962 1.00 60.25 80 ARG A N 1
ATOM 597 C CA . ARG A 1 80 ? -21.102 12.678 4.887 1.00 60.25 80 ARG A CA 1
ATOM 598 C C . ARG A 1 80 ? -20.861 11.988 3.554 1.00 60.25 80 ARG A C 1
ATOM 600 O O . ARG A 1 80 ? -19.732 11.816 3.113 1.00 60.25 80 ARG A O 1
ATOM 607 N N . ARG A 1 81 ? -21.974 11.718 2.875 1.00 52.12 81 ARG A N 1
ATOM 608 C CA . ARG A 1 81 ? -22.052 11.620 1.415 1.00 52.12 81 ARG A CA 1
ATOM 609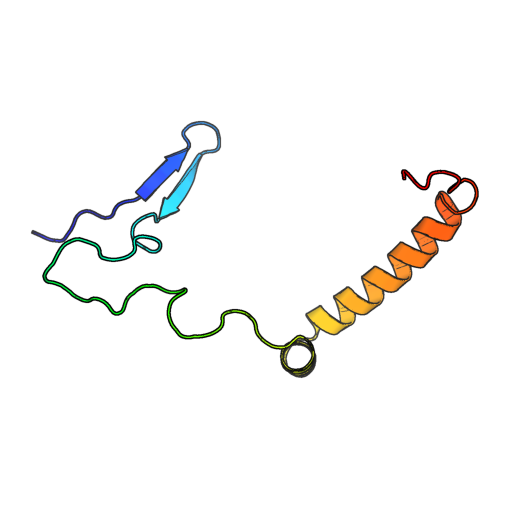 C C . ARG A 1 81 ? -22.053 13.041 0.828 1.00 52.12 81 ARG A C 1
ATOM 611 O O . ARG A 1 81 ? -23.009 13.760 1.110 1.00 52.12 81 ARG A O 1
ATOM 618 N N . PRO A 1 82 ? -21.032 13.487 0.078 1.00 54.50 82 PRO A N 1
ATOM 619 C CA . PRO A 1 82 ? -21.211 14.608 -0.831 1.00 54.50 82 PRO A CA 1
ATOM 620 C C . PRO A 1 82 ? -21.902 14.113 -2.112 1.00 54.50 82 PRO A C 1
ATOM 622 O O . PRO A 1 82 ? -21.637 12.995 -2.563 1.00 54.50 82 PRO A O 1
ATOM 625 N N . ASP A 1 83 ? -22.826 14.931 -2.615 1.00 55.75 83 ASP A N 1
ATOM 626 C CA . ASP A 1 83 ? -23.489 14.795 -3.919 1.00 55.75 83 ASP A CA 1
ATOM 627 C C . ASP A 1 83 ? -22.521 15.012 -5.095 1.00 55.75 83 ASP A C 1
ATOM 629 O O . ASP A 1 83 ? -21.566 15.815 -4.941 1.00 55.75 83 ASP A O 1
#

Foldseek 3Di:
DPDDFDWDADPPPRDIDRCVLCDQDPDDDDDNPRNPPPPDPPDDPLVVCVVVDPVSVVVVVVVVVVVVVCCVPPVVPPPDDDD

pLDDT: mean 71.55, std 15.07, range [36.31, 96.69]

Solvent-a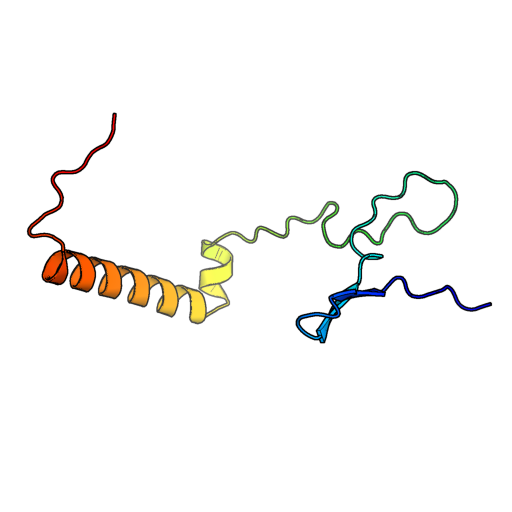ccessible surface area (backbone atoms only — not comparable to full-atom values): 5650 Å² total; per-residue (Å²): 130,85,79,84,80,56,62,52,66,46,87,87,76,75,48,72,48,69,54,62,58,73,57,79,87,86,70,88,89,79,79,95,79,64,45,86,76,54,96,57,73,86,77,70,55,68,71,60,48,45,74,79,31,72,64,52,56,53,49,57,50,47,56,53,50,50,54,51,50,44,43,74,74,49,58,86,67,85,84,76,82,82,133

Secondary structure (DSSP, 8-state):
-PPP--EEEETTTTEEEESGGG----SSSS-TT--TTSSS-S---HHHHHHH-HHHHHHHHHHHHHHHHHHHHTTT-------